Protein AF-A0AA39PXL1-F1 (afdb_monomer)

Solvent-accessible surface area (backbone atoms only — not comparable to full-atom values): 8245 Å² total; per-residue (Å²): 139,79,84,83,81,80,84,84,94,80,79,82,72,87,81,76,78,75,67,78,72,82,77,81,78,71,84,69,54,69,65,50,53,51,36,39,52,49,31,52,50,34,51,52,51,42,52,54,46,44,72,76,36,75,85,61,49,72,66,60,44,43,71,76,35,60,87,55,90,46,75,76,79,79,48,71,67,57,49,54,52,50,56,55,57,77,71,50,54,71,68,58,51,51,53,50,51,54,54,51,51,52,52,51,52,52,51,49,50,57,68,71,45,74,83,69,82,71,82,76,79,75,80,81,81,78,130

Foldseek 3Di:
DDDDDDDDDPPPDDDPPVPPPPPPPDPPPPVLVVLVVLQVVLVVVLVVVCVVCVVDDPVNSCVVRPHRDHDDDDDPVRVVVVVVVVPDDPVRVVVVVVVVVVVVVVVVCCVVPDPPPDPPPPPPDDD

Organism: NCBI:txid153913

Mean predicted aligned error: 18.47 Å

Secondary structure (DSSP, 8-state):
-PPPPP--S------------TT----S-HHHHHHHHHHHHHHHHHHHHHHH-TT--HHHHHHHS-----PPPPPHHHHHHHHHHHT--HHHHHHHHHHHHHHHHHHHHHHHS--------------

Radius of gyration: 29.95 Å; Cα contacts (8 Å, |Δi|>4): 35; chains: 1; bounding box: 68×82×65 Å

pLDDT: mean 73.73, std 15.96, range [44.5, 95.62]

Sequence (127 aa):
MSPKSLPPADQMQRDDEAQPSQEEKEYASDDSEAKRRLRTACRAQANAYKHRHPEATQEEIDAKYPQVAAPRKRTKREIEASQRHEGESEEHFAKHLQSTEQKRLRRAVLKSGTATPGPSRKAHSQS

Structure (mmCIF, N/CA/C/O backbone):
data_AF-A0AA39PXL1-F1
#
_entry.id   AF-A0AA39PXL1-F1
#
loop_
_atom_site.group_PDB
_atom_site.id
_atom_site.type_symbol
_atom_site.label_atom_id
_atom_site.label_alt_id
_atom_site.label_comp_id
_atom_site.label_asym_id
_atom_site.label_entity_id
_atom_site.label_seq_id
_atom_site.pdbx_PDB_ins_code
_atom_site.Cartn_x
_atom_site.Cartn_y
_atom_site.Cartn_z
_atom_site.occupancy
_atom_site.B_iso_or_equiv
_atom_site.auth_seq_id
_atom_site.auth_comp_id
_atom_site.auth_asym_id
_atom_site.auth_atom_id
_atom_site.pdbx_PDB_model_num
ATOM 1 N N . MET A 1 1 ? 50.394 52.083 -31.797 1.00 55.31 1 MET A N 1
ATOM 2 C CA . MET A 1 1 ? 49.396 51.319 -32.572 1.00 55.31 1 MET A CA 1
ATOM 3 C C . MET A 1 1 ? 49.028 50.096 -31.759 1.00 55.31 1 MET A C 1
ATOM 5 O O . MET A 1 1 ? 49.879 49.241 -31.567 1.00 55.31 1 MET A O 1
ATOM 9 N N . SER A 1 2 ? 47.825 50.080 -31.191 1.00 55.72 2 SER A N 1
ATOM 10 C CA . SER A 1 2 ? 47.370 49.026 -30.277 1.00 55.72 2 SER A CA 1
ATOM 11 C C . SER A 1 2 ? 46.510 48.018 -31.044 1.00 55.72 2 SER A C 1
ATOM 13 O O . SER A 1 2 ? 45.635 48.459 -31.796 1.00 55.72 2 SER A O 1
ATOM 15 N N . PRO A 1 3 ? 46.716 46.698 -30.899 1.00 58.47 3 PRO A N 1
ATOM 16 C CA . PRO A 1 3 ? 45.832 45.726 -31.524 1.00 58.47 3 PRO A CA 1
ATOM 17 C C . PRO A 1 3 ? 44.462 45.751 -30.835 1.00 58.47 3 PRO A C 1
ATOM 19 O O . PRO A 1 3 ? 44.356 45.653 -29.613 1.00 58.47 3 PRO A O 1
ATOM 22 N N . LYS A 1 4 ? 43.413 45.910 -31.649 1.00 59.91 4 LYS A N 1
ATOM 23 C CA . LYS A 1 4 ? 42.006 45.763 -31.263 1.00 59.91 4 LYS A CA 1
ATOM 24 C C . LYS A 1 4 ? 41.786 44.354 -30.710 1.00 59.91 4 LYS A C 1
ATOM 26 O O . LYS A 1 4 ? 41.935 43.378 -31.439 1.00 59.91 4 LYS A O 1
ATOM 31 N N . SER A 1 5 ? 41.418 44.266 -29.438 1.00 58.31 5 SER A N 1
ATOM 32 C CA . SER A 1 5 ? 40.863 43.065 -28.823 1.00 58.31 5 SER A CA 1
ATOM 3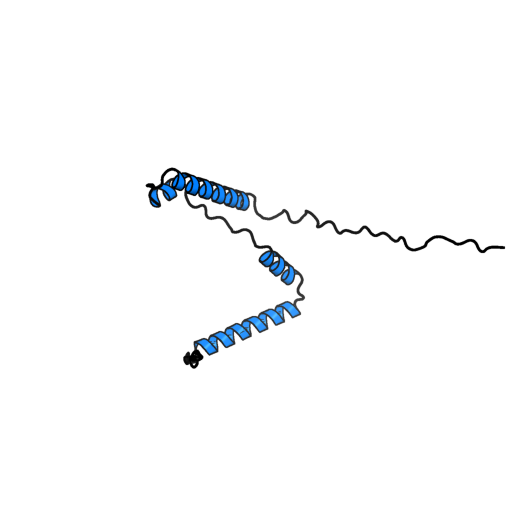3 C C . SER A 1 5 ? 39.482 42.776 -29.420 1.00 58.31 5 SER A C 1
ATOM 35 O O . SER A 1 5 ? 38.600 43.634 -29.424 1.00 58.31 5 SER A O 1
ATOM 37 N N . LEU A 1 6 ? 39.296 41.567 -29.940 1.00 64.00 6 LEU A N 1
ATOM 38 C CA . LEU A 1 6 ? 37.979 41.024 -30.273 1.00 64.00 6 LEU A CA 1
ATOM 39 C C . LEU A 1 6 ? 37.373 40.407 -28.999 1.00 64.00 6 LEU A C 1
ATOM 41 O O . LEU A 1 6 ? 38.067 39.626 -28.346 1.00 64.00 6 LEU A O 1
ATOM 45 N N . PRO A 1 7 ? 36.116 40.702 -28.627 1.00 58.75 7 PRO A N 1
ATOM 46 C CA . PRO A 1 7 ? 35.342 39.844 -27.735 1.00 58.75 7 PRO A CA 1
ATOM 47 C C . PRO A 1 7 ? 34.509 38.834 -28.574 1.00 58.75 7 PRO A C 1
ATOM 49 O O . PRO A 1 7 ? 34.521 38.898 -29.802 1.00 58.75 7 PRO A O 1
ATOM 52 N N . PRO A 1 8 ? 33.758 37.915 -27.948 1.00 52.31 8 PRO A N 1
ATOM 53 C CA . PRO A 1 8 ? 34.118 36.540 -27.602 1.00 52.31 8 PRO A CA 1
ATOM 54 C C . PRO A 1 8 ? 33.425 35.500 -28.515 1.00 52.31 8 PRO A C 1
ATOM 56 O O . PRO A 1 8 ? 32.327 35.734 -29.008 1.00 52.31 8 PRO A O 1
ATOM 59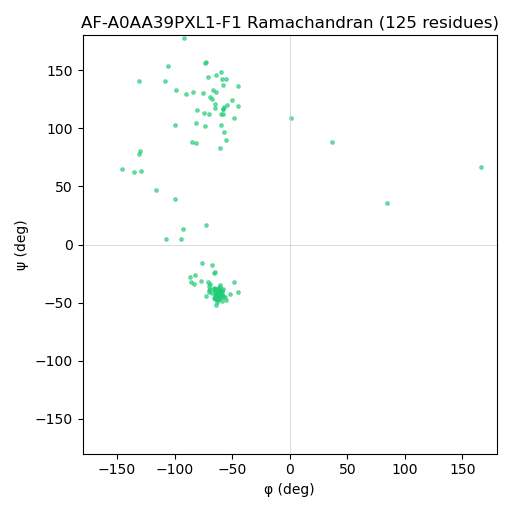 N N . ALA A 1 9 ? 34.011 34.313 -28.693 1.00 53.84 9 ALA A N 1
ATOM 60 C CA . ALA A 1 9 ? 33.379 33.200 -29.419 1.00 53.84 9 ALA A CA 1
ATOM 61 C C . ALA A 1 9 ? 33.124 32.000 -28.497 1.00 53.84 9 ALA A C 1
ATOM 63 O O . ALA A 1 9 ? 33.470 30.874 -28.832 1.00 53.84 9 ALA A O 1
ATOM 64 N N . ASP A 1 10 ? 32.556 32.257 -27.318 1.00 55.94 10 ASP A N 1
ATOM 65 C CA . ASP A 1 10 ? 32.150 31.187 -26.406 1.00 55.94 10 ASP A CA 1
ATOM 66 C C . ASP A 1 10 ? 30.873 31.579 -25.647 1.00 55.94 10 ASP A C 1
ATOM 68 O O . ASP A 1 10 ? 30.848 31.847 -24.448 1.00 55.94 10 ASP A O 1
ATOM 72 N N . GLN A 1 11 ? 29.791 31.715 -26.411 1.00 53.88 11 GLN A N 1
ATOM 73 C CA . GLN A 1 11 ? 28.419 31.704 -25.903 1.00 53.88 11 GLN A CA 1
ATOM 74 C C . GLN A 1 11 ? 27.570 30.821 -26.819 1.00 53.88 11 GLN A C 1
ATOM 76 O O . GLN A 1 11 ? 26.620 31.268 -27.452 1.00 53.88 11 GLN A O 1
ATOM 81 N N . MET A 1 12 ? 27.919 29.539 -26.894 1.00 46.56 12 MET A N 1
ATOM 82 C CA . MET A 1 12 ? 26.934 28.521 -27.244 1.00 46.56 12 MET A CA 1
ATOM 83 C C . MET A 1 12 ? 26.228 28.130 -25.948 1.00 46.56 12 MET A C 1
ATOM 85 O O . MET A 1 12 ? 26.700 27.303 -25.176 1.00 46.56 12 MET A O 1
ATOM 89 N N . GLN A 1 13 ? 25.166 28.887 -25.672 1.00 52.78 13 GLN A N 1
ATOM 90 C CA . GLN A 1 13 ? 23.895 28.397 -25.145 1.00 52.78 13 GLN A CA 1
ATOM 91 C C . GLN A 1 13 ? 24.015 27.240 -24.140 1.00 52.78 13 GLN A C 1
ATOM 93 O O . GLN A 1 13 ? 23.903 26.063 -24.471 1.00 52.78 13 GLN A O 1
ATOM 98 N N . ARG A 1 14 ? 24.162 27.611 -22.865 1.00 54.97 14 ARG A N 1
ATOM 99 C CA . ARG A 1 14 ? 23.390 26.922 -21.828 1.00 54.97 14 ARG A CA 1
ATOM 100 C C . ARG A 1 14 ? 21.939 27.267 -22.130 1.00 54.97 14 ARG A C 1
ATOM 102 O O . ARG A 1 14 ? 21.674 28.456 -22.240 1.00 54.97 14 ARG A O 1
ATOM 109 N N . ASP A 1 15 ? 21.111 26.262 -22.377 1.00 49.84 15 ASP A N 1
ATOM 110 C CA . ASP A 1 15 ? 19.664 26.216 -22.120 1.00 49.84 15 ASP A CA 1
ATOM 111 C C . ASP A 1 15 ? 19.088 25.019 -22.887 1.00 49.84 15 ASP A C 1
ATOM 113 O O . ASP A 1 15 ? 18.327 25.159 -23.831 1.00 49.84 15 ASP A O 1
ATOM 117 N N . ASP A 1 16 ? 19.476 23.819 -22.468 1.00 48.97 16 ASP A N 1
ATOM 118 C CA . ASP A 1 16 ? 18.619 22.643 -22.605 1.00 48.97 16 ASP A CA 1
ATOM 119 C C . ASP A 1 16 ? 18.576 21.999 -21.218 1.00 48.97 16 ASP A C 1
ATOM 121 O O . ASP A 1 16 ? 19.051 20.888 -20.967 1.00 48.97 16 ASP A O 1
ATOM 125 N N . GLU A 1 17 ? 18.025 22.753 -20.258 1.00 49.62 17 GLU A N 1
ATOM 126 C CA . GLU A 1 17 ? 17.263 22.098 -19.206 1.00 49.62 17 GLU A CA 1
ATOM 127 C C . GLU A 1 17 ? 16.171 21.314 -19.928 1.00 49.62 17 GLU A C 1
ATOM 129 O O . GLU A 1 17 ? 15.137 21.861 -20.311 1.00 4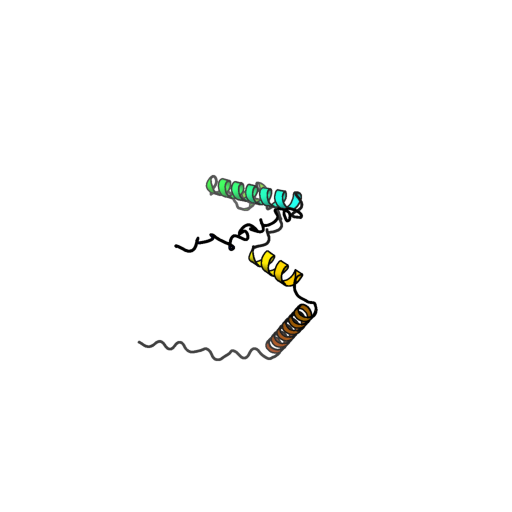9.62 17 GLU A O 1
ATOM 134 N N . ALA A 1 18 ? 16.431 20.025 -20.145 1.00 48.72 18 ALA A N 1
ATOM 135 C CA . ALA A 1 18 ? 15.398 19.050 -20.406 1.00 48.72 18 ALA A CA 1
ATOM 136 C C . ALA A 1 18 ? 14.420 19.137 -19.230 1.00 48.72 18 ALA A C 1
ATOM 138 O O . ALA A 1 18 ? 14.593 18.498 -18.190 1.00 48.72 18 ALA A O 1
ATOM 139 N N . GLN A 1 19 ? 13.420 20.005 -19.387 1.00 48.84 19 GLN A N 1
ATOM 140 C CA . GLN A 1 19 ? 12.202 20.009 -18.605 1.00 48.84 19 GLN A CA 1
ATOM 141 C C . GLN A 1 19 ? 11.761 18.546 -18.546 1.00 48.84 19 GLN A C 1
ATOM 143 O O . GLN A 1 19 ? 11.556 17.956 -19.611 1.00 48.84 19 GLN A O 1
ATOM 148 N N . PRO A 1 20 ? 11.661 17.917 -17.361 1.00 44.66 20 PRO A N 1
ATOM 149 C CA . PRO A 1 20 ? 11.091 16.587 -17.291 1.00 44.66 20 PRO A CA 1
ATOM 150 C C . PRO A 1 20 ? 9.682 16.698 -17.866 1.00 44.66 20 PRO A C 1
ATOM 152 O O . PRO A 1 20 ? 8.831 17.405 -17.315 1.00 44.66 20 PRO A O 1
ATOM 155 N N . SER A 1 21 ? 9.486 16.073 -19.026 1.00 47.69 21 SER A N 1
ATOM 156 C CA . SER A 1 21 ? 8.230 16.068 -19.752 1.00 47.69 21 SER A CA 1
ATOM 157 C C . SER A 1 21 ? 7.128 15.664 -18.779 1.00 47.69 21 SER A C 1
ATOM 159 O O . SER A 1 21 ? 7.185 14.639 -18.099 1.00 47.69 21 SER A O 1
ATOM 161 N N . GLN A 1 22 ? 6.114 16.516 -18.660 1.00 48.94 22 GLN A N 1
ATOM 162 C CA . GLN A 1 22 ? 4.975 16.310 -17.765 1.00 48.94 22 GLN A CA 1
ATOM 163 C C . GLN A 1 22 ? 4.018 15.205 -18.267 1.00 48.94 22 GLN A C 1
ATOM 165 O O . GLN A 1 22 ? 2.884 15.119 -17.797 1.00 48.94 22 GLN A O 1
ATOM 170 N N . GLU A 1 23 ? 4.467 14.366 -19.203 1.00 48.09 23 GLU A N 1
ATOM 171 C CA . GLU A 1 23 ? 3.657 13.428 -19.987 1.00 48.09 23 GLU A CA 1
ATOM 172 C C . GLU A 1 23 ? 3.577 12.006 -19.415 1.00 48.09 23 GLU A C 1
ATOM 174 O O . GLU A 1 23 ? 2.898 11.164 -19.984 1.00 48.09 23 GLU A O 1
ATOM 179 N N . GLU A 1 24 ? 4.132 11.732 -18.233 1.00 52.06 24 GLU A N 1
ATOM 180 C CA . GLU A 1 24 ? 3.867 10.468 -17.514 1.00 52.06 24 GLU A CA 1
ATOM 181 C C . GLU A 1 24 ? 2.811 10.630 -16.404 1.00 52.06 24 GLU A C 1
ATOM 183 O O . GLU A 1 24 ? 2.916 10.081 -15.305 1.00 52.06 24 GLU A O 1
ATOM 188 N N . LYS A 1 2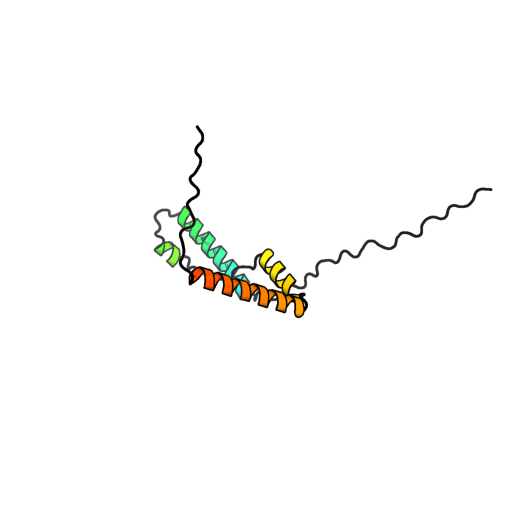5 ? 1.767 11.425 -16.667 1.00 49.66 25 LYS A N 1
ATOM 189 C CA . LYS A 1 25 ? 0.567 11.510 -15.810 1.00 49.66 25 LYS A CA 1
ATOM 190 C C . LYS A 1 25 ? -0.550 10.557 -16.235 1.00 49.66 25 LYS A C 1
ATOM 192 O O . LYS A 1 25 ? -1.669 10.686 -15.747 1.00 49.66 25 LYS A O 1
ATOM 197 N N . GLU A 1 26 ? -0.272 9.594 -17.099 1.00 55.22 26 GLU A N 1
ATOM 198 C CA . GLU A 1 26 ? -1.271 8.638 -17.564 1.00 55.22 26 GLU A CA 1
ATOM 199 C C . GLU A 1 26 ? -1.030 7.247 -16.968 1.00 55.22 26 GLU A C 1
ATOM 201 O O . GLU A 1 26 ? 0.101 6.800 -16.811 1.00 55.22 26 GLU A O 1
ATOM 206 N N . TYR A 1 27 ? -2.125 6.569 -16.612 1.00 44.50 27 TYR A N 1
ATOM 207 C CA . TYR A 1 27 ? -2.195 5.206 -16.065 1.00 44.50 27 TYR A CA 1
ATOM 208 C C . TYR A 1 27 ? -1.999 4.982 -14.555 1.00 44.50 27 TYR A C 1
ATOM 210 O O . TYR A 1 27 ? -1.614 3.905 -14.098 1.00 44.50 27 TYR A O 1
ATOM 218 N N . ALA A 1 28 ? -2.467 5.906 -13.722 1.00 52.34 28 ALA A N 1
ATOM 219 C CA . ALA A 1 28 ? -3.292 5.454 -12.602 1.00 52.34 28 ALA A CA 1
ATOM 220 C C . ALA A 1 28 ? -4.734 5.710 -13.031 1.00 52.34 28 ALA A C 1
ATOM 222 O O . ALA A 1 28 ? -5.140 6.863 -13.020 1.00 52.34 28 ALA A O 1
ATOM 223 N N . SER A 1 29 ? -5.484 4.679 -13.451 1.00 56.47 29 SER A N 1
ATOM 224 C CA . SER A 1 29 ? -6.908 4.852 -13.781 1.00 56.47 29 SER A CA 1
ATOM 225 C C . SER A 1 29 ? -7.573 5.698 -12.693 1.00 56.47 29 SER A C 1
ATOM 227 O O . SER A 1 29 ? -7.269 5.491 -11.509 1.00 56.47 29 SER A O 1
ATOM 229 N N . ASP A 1 30 ? -8.420 6.660 -13.069 1.00 61.16 30 ASP A N 1
ATOM 230 C CA . ASP A 1 30 ? -9.052 7.606 -12.132 1.00 61.16 30 ASP A CA 1
ATOM 231 C C . ASP A 1 30 ? -9.672 6.894 -10.918 1.00 61.16 30 ASP A C 1
ATOM 233 O O . ASP A 1 30 ? -9.611 7.362 -9.780 1.00 61.16 30 ASP A O 1
ATOM 237 N N . ASP A 1 31 ? -10.160 5.677 -11.145 1.00 71.50 31 ASP A N 1
ATOM 238 C CA . ASP A 1 31 ? -10.700 4.774 -10.138 1.00 71.50 31 ASP A CA 1
ATOM 239 C C . ASP A 1 31 ? -9.668 4.349 -9.066 1.00 71.50 31 ASP A C 1
ATOM 241 O O . ASP A 1 31 ? -9.963 4.290 -7.872 1.00 71.50 31 ASP A O 1
ATOM 245 N N . SER A 1 32 ? -8.408 4.110 -9.440 1.00 79.31 32 SER A N 1
ATOM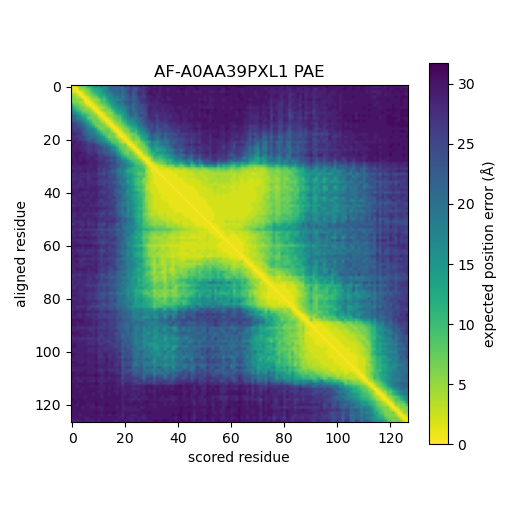 246 C CA . SER A 1 32 ? -7.344 3.737 -8.498 1.00 79.31 32 SER A CA 1
ATOM 247 C C . SER A 1 32 ? -6.922 4.892 -7.580 1.00 79.31 32 SER A C 1
ATOM 249 O O . SER A 1 32 ? -6.617 4.663 -6.405 1.00 79.31 32 SER A O 1
ATOM 251 N N . GLU A 1 33 ? -6.918 6.134 -8.076 1.00 80.12 33 GLU A N 1
ATOM 252 C CA . GLU A 1 33 ? -6.685 7.322 -7.251 1.00 80.12 33 GLU A CA 1
ATOM 253 C C . GLU A 1 33 ? -7.874 7.643 -6.362 1.00 80.12 33 GLU A C 1
ATOM 255 O O . GLU A 1 33 ? -7.682 7.884 -5.166 1.00 80.12 33 GLU A O 1
ATOM 260 N N . ALA A 1 34 ? -9.087 7.577 -6.909 1.00 83.06 34 ALA A N 1
ATOM 261 C CA . ALA A 1 34 ? -10.317 7.744 -6.152 1.00 83.06 34 ALA A CA 1
ATOM 262 C C . ALA A 1 34 ? -10.383 6.751 -4.980 1.00 83.06 34 ALA A C 1
ATOM 264 O O . ALA A 1 34 ? -10.566 7.163 -3.833 1.00 83.06 34 ALA A O 1
ATOM 265 N N . LYS A 1 35 ? -10.093 5.464 -5.218 1.00 86.38 35 LYS A N 1
ATOM 266 C CA . LYS A 1 35 ? -10.014 4.429 -4.169 1.00 86.38 35 LYS A CA 1
ATOM 267 C C . LYS A 1 35 ? -8.951 4.732 -3.114 1.00 86.38 35 LYS A C 1
ATOM 269 O O . LYS A 1 35 ? -9.182 4.522 -1.922 1.00 86.38 35 LYS A O 1
ATOM 274 N N . ARG A 1 36 ? -7.782 5.255 -3.510 1.00 86.12 36 ARG A N 1
ATOM 275 C CA . ARG A 1 36 ? -6.738 5.675 -2.555 1.00 86.12 36 ARG A CA 1
ATOM 276 C C . ARG A 1 36 ? -7.200 6.845 -1.689 1.00 86.12 36 ARG A C 1
ATOM 278 O O . ARG A 1 36 ? -6.968 6.807 -0.481 1.00 86.12 36 ARG A O 1
ATOM 285 N N . ARG A 1 37 ? -7.836 7.860 -2.282 1.00 87.44 37 ARG A N 1
ATOM 286 C CA . ARG A 1 37 ? -8.380 9.021 -1.557 1.00 87.44 37 ARG A CA 1
ATOM 287 C C . ARG A 1 37 ? -9.474 8.587 -0.586 1.00 87.44 37 ARG A C 1
ATOM 289 O O . ARG A 1 37 ? -9.405 8.950 0.584 1.00 87.44 37 ARG A O 1
ATOM 296 N N . LEU A 1 38 ? -10.392 7.733 -1.040 1.00 88.31 38 LEU A N 1
ATOM 297 C CA . LEU A 1 38 ? -11.465 7.167 -0.224 1.00 88.31 38 LEU A CA 1
ATOM 298 C C . LEU A 1 38 ? -10.904 6.393 0.976 1.00 88.31 38 LEU A C 1
ATOM 300 O O . LEU A 1 38 ? -11.271 6.676 2.111 1.00 88.31 38 LEU A O 1
ATOM 304 N N . ARG A 1 39 ? -9.930 5.498 0.758 1.00 91.25 39 ARG A N 1
ATOM 305 C CA . ARG A 1 39 ? -9.262 4.768 1.848 1.00 91.25 39 ARG A CA 1
ATOM 306 C C . ARG A 1 39 ? -8.638 5.710 2.878 1.00 91.25 39 ARG A C 1
ATOM 308 O O . ARG A 1 39 ? -8.765 5.482 4.080 1.00 91.25 39 ARG A O 1
ATOM 315 N N . THR A 1 40 ? -7.934 6.744 2.420 1.00 90.19 40 THR A N 1
ATOM 316 C CA . THR A 1 40 ? -7.302 7.727 3.311 1.00 90.19 40 THR A CA 1
ATOM 317 C C . THR A 1 4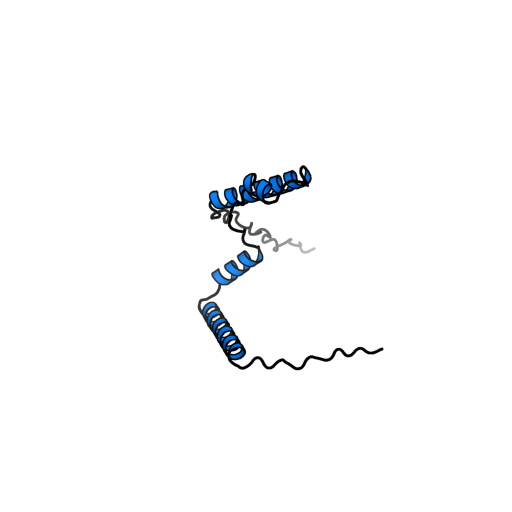0 ? -8.350 8.499 4.111 1.00 90.19 40 THR A C 1
ATOM 319 O O . THR A 1 40 ? -8.180 8.661 5.318 1.00 90.19 40 THR A O 1
ATOM 322 N N . ALA A 1 41 ? -9.447 8.915 3.472 1.00 91.06 41 ALA A N 1
ATOM 323 C CA . ALA A 1 41 ? -10.550 9.610 4.128 1.00 91.06 41 ALA A CA 1
ATOM 324 C C . ALA A 1 41 ? -11.234 8.733 5.189 1.00 91.06 41 ALA A C 1
ATOM 326 O O . ALA A 1 41 ? -11.354 9.161 6.337 1.00 91.06 41 ALA A O 1
ATOM 327 N N . CYS A 1 42 ? -11.589 7.487 4.853 1.00 92.19 42 CYS A N 1
ATOM 328 C CA . CYS A 1 42 ? -12.175 6.533 5.800 1.00 92.19 42 CYS A CA 1
ATOM 329 C C . CYS A 1 42 ? -11.253 6.294 7.000 1.00 92.19 42 CYS A C 1
ATOM 331 O O . CYS A 1 42 ? -11.700 6.346 8.142 1.00 92.19 42 CYS A O 1
ATOM 333 N N . ARG A 1 43 ? -9.944 6.116 6.771 1.00 92.81 43 ARG A N 1
ATOM 334 C CA . ARG A 1 43 ? -8.975 5.915 7.858 1.00 92.81 43 ARG A CA 1
ATOM 335 C C . ARG A 1 43 ? -8.843 7.144 8.758 1.00 92.81 43 ARG A C 1
ATOM 337 O O . ARG A 1 43 ? -8.743 7.002 9.974 1.00 92.81 43 ARG A O 1
ATOM 344 N N . ALA A 1 44 ? -8.842 8.344 8.180 1.00 93.19 44 ALA A N 1
ATOM 345 C CA . ALA A 1 44 ? -8.795 9.583 8.950 1.00 93.19 44 ALA A CA 1
ATOM 346 C C . ALA A 1 44 ? -10.050 9.750 9.823 1.00 93.19 44 ALA A C 1
ATOM 348 O O . ALA A 1 44 ? -9.934 10.089 11.000 1.00 93.19 44 ALA A O 1
ATOM 349 N N . GLN A 1 45 ? -11.232 9.453 9.276 1.00 94.00 45 GLN A N 1
ATOM 350 C CA . GLN A 1 45 ? -12.491 9.507 10.020 1.00 94.00 45 GLN A CA 1
ATOM 351 C C . GLN A 1 45 ? -12.570 8.435 11.112 1.00 94.00 45 GLN A C 1
ATOM 353 O O . GLN A 1 45 ? -12.957 8.759 12.232 1.00 94.00 45 GLN A O 1
ATOM 358 N N . ALA A 1 46 ? -12.132 7.205 10.834 1.00 92.62 46 ALA A N 1
ATOM 359 C CA . ALA A 1 46 ? -12.045 6.136 11.828 1.00 92.62 46 ALA A CA 1
ATOM 360 C C . ALA A 1 46 ? -11.136 6.528 13.003 1.00 92.62 46 ALA A C 1
ATOM 362 O O . ALA A 1 46 ? -11.520 6.389 14.163 1.00 92.62 46 ALA A O 1
ATOM 363 N N . ASN A 1 47 ? -9.963 7.105 12.718 1.00 92.94 47 ASN A N 1
ATOM 364 C CA . ASN A 1 47 ? -9.054 7.597 13.753 1.00 92.94 47 ASN A CA 1
ATOM 365 C C . ASN A 1 47 ? -9.682 8.736 14.567 1.00 92.94 47 ASN A C 1
ATOM 367 O O . ASN A 1 47 ? -9.649 8.710 15.795 1.00 92.94 47 ASN A O 1
ATOM 371 N N . ALA A 1 48 ? -10.285 9.726 13.901 1.00 95.12 48 ALA A N 1
ATOM 372 C CA . ALA A 1 48 ? -10.957 10.830 14.582 1.00 95.12 48 ALA A CA 1
ATOM 373 C C . ALA A 1 48 ? -12.117 10.340 15.463 1.00 95.12 48 ALA A C 1
ATOM 375 O O . ALA A 1 48 ? -12.304 1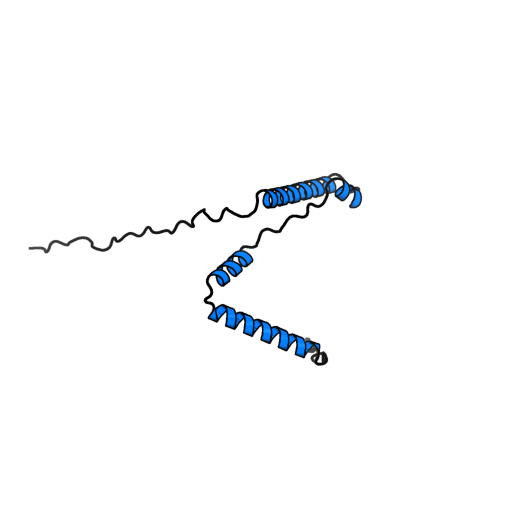0.840 16.570 1.00 95.12 48 ALA A O 1
ATOM 376 N N . TYR A 1 49 ? -12.871 9.345 14.995 1.00 93.44 49 TYR A N 1
ATOM 377 C CA . TYR A 1 49 ? -13.951 8.726 15.751 1.00 93.44 49 TYR A CA 1
ATOM 378 C C . TYR A 1 49 ? -13.421 7.989 16.981 1.00 93.44 49 TYR A C 1
ATOM 380 O O . TYR A 1 49 ? -13.917 8.233 18.072 1.00 93.44 49 TYR A O 1
ATOM 388 N N . LYS A 1 50 ? -12.354 7.196 16.837 1.00 94.25 50 LYS A N 1
ATOM 389 C CA . LYS A 1 50 ? -11.683 6.522 17.957 1.00 94.25 50 LYS A CA 1
ATOM 390 C C . LYS A 1 50 ? -11.186 7.502 19.023 1.00 94.25 50 LYS A C 1
ATOM 392 O O . LYS A 1 50 ? -11.288 7.227 20.210 1.00 94.25 50 LYS A O 1
ATOM 397 N N . HIS A 1 51 ? -10.671 8.662 18.614 1.00 94.25 51 HIS A N 1
ATOM 398 C CA . HIS A 1 51 ? -10.252 9.702 19.558 1.00 94.25 51 HIS A CA 1
ATOM 399 C C . HIS A 1 51 ? -11.427 10.362 20.292 1.00 94.25 51 HIS A C 1
ATOM 401 O O . HIS A 1 51 ? -11.276 10.742 21.448 1.00 94.25 51 HIS A O 1
ATOM 407 N N . ARG A 1 52 ? -12.584 10.516 19.636 1.00 95.62 52 ARG A N 1
ATOM 408 C CA . ARG A 1 52 ? -13.799 11.096 20.241 1.00 95.62 52 ARG A CA 1
ATOM 409 C C . ARG A 1 52 ? -14.599 10.085 21.066 1.00 95.62 52 ARG A C 1
ATOM 411 O O . ARG A 1 52 ? -15.317 10.486 21.974 1.00 95.62 52 ARG A O 1
ATOM 418 N N . HIS A 1 53 ? -14.473 8.803 20.743 1.00 93.62 53 HIS A N 1
ATOM 419 C CA . HIS A 1 53 ? -15.177 7.689 21.367 1.00 93.62 53 HIS A CA 1
ATOM 420 C C . HIS A 1 53 ? -14.161 6.599 21.737 1.00 93.62 53 HIS A C 1
ATOM 422 O O . HIS A 1 53 ? -14.031 5.614 21.009 1.00 93.62 53 HIS A O 1
ATOM 428 N N . PRO A 1 54 ? -13.414 6.772 22.843 1.00 92.44 54 PRO A N 1
ATOM 429 C CA . PRO A 1 54 ? -12.405 5.800 23.268 1.00 92.44 54 PRO A CA 1
ATOM 430 C C . PRO A 1 54 ? -13.009 4.442 23.659 1.00 92.44 54 PRO A C 1
ATOM 432 O O . PRO A 1 54 ? -12.328 3.427 23.554 1.00 92.44 54 PRO A O 1
ATOM 435 N N . GLU A 1 55 ? -14.286 4.430 24.045 1.00 95.38 55 GLU A N 1
ATOM 436 C CA . GLU A 1 55 ? -15.053 3.226 24.391 1.00 95.38 55 GLU A CA 1
ATOM 437 C C . GLU A 1 55 ? -15.493 2.416 23.158 1.00 95.38 55 GLU A C 1
ATOM 439 O O . GLU A 1 55 ? -15.929 1.275 23.295 1.00 95.38 55 GLU A O 1
ATOM 444 N N . ALA A 1 56 ? -15.440 3.016 21.960 1.00 91.44 56 ALA A N 1
ATOM 445 C CA . ALA A 1 56 ? -15.953 2.386 20.751 1.00 91.44 56 ALA A CA 1
ATOM 446 C C . ALA A 1 56 ? -15.160 1.119 20.430 1.00 91.44 56 ALA A C 1
ATOM 448 O O . ALA A 1 56 ? -13.923 1.126 20.386 1.00 91.44 56 ALA A O 1
ATOM 449 N N . THR A 1 57 ? -15.879 0.033 20.164 1.00 94.62 57 THR A N 1
ATOM 450 C CA . THR A 1 57 ? -15.237 -1.235 19.822 1.00 94.62 57 THR A CA 1
ATOM 451 C C . THR A 1 57 ? -14.671 -1.182 18.407 1.00 94.62 57 THR A C 1
ATOM 453 O O . THR A 1 57 ? -15.112 -0.412 17.550 1.00 94.62 57 THR A O 1
ATOM 456 N N . GLN A 1 58 ? -13.671 -2.020 18.133 1.00 88.44 58 GLN A N 1
ATOM 457 C CA . GLN A 1 58 ? -13.093 -2.097 16.792 1.00 88.44 58 GLN A CA 1
ATOM 458 C C . GLN A 1 58 ? -14.148 -2.509 15.748 1.00 88.44 58 GLN A C 1
ATOM 460 O O . GLN A 1 58 ? -14.145 -1.973 14.644 1.00 88.44 58 GLN A O 1
ATOM 465 N N . GLU A 1 59 ? -15.095 -3.375 16.122 1.00 91.38 59 GLU A N 1
ATOM 466 C CA . GLU A 1 59 ? -16.200 -3.812 15.261 1.00 91.38 59 GLU A CA 1
ATOM 467 C C . GLU A 1 59 ? -17.146 -2.661 14.892 1.00 91.38 59 GLU A C 1
ATOM 469 O O . GLU A 1 59 ? -17.516 -2.517 13.729 1.00 91.38 59 GLU A O 1
ATOM 474 N N . GLU A 1 60 ? -17.484 -1.785 15.844 1.00 92.12 60 GLU A N 1
ATOM 475 C CA . GLU A 1 60 ? -18.293 -0.586 15.581 1.00 92.12 60 GLU A CA 1
ATOM 476 C C . GLU A 1 60 ? -17.582 0.397 14.644 1.00 92.12 60 GLU A C 1
ATOM 478 O O . GLU A 1 60 ? -18.204 0.995 13.759 1.00 92.12 60 GLU A O 1
ATOM 483 N N . ILE A 1 61 ? -16.270 0.570 14.829 1.00 92.00 61 ILE A N 1
ATOM 484 C CA . ILE A 1 61 ? -15.446 1.437 13.981 1.00 92.00 61 ILE A CA 1
ATOM 485 C C . ILE A 1 61 ? -15.396 0.882 12.556 1.00 92.00 61 ILE A C 1
ATOM 487 O O . ILE A 1 61 ? -15.598 1.642 11.607 1.00 92.00 61 ILE A O 1
ATOM 491 N N . ASP A 1 62 ? -15.172 -0.423 12.403 1.00 91.38 62 ASP A N 1
ATOM 492 C CA . ASP A 1 62 ? -15.077 -1.080 11.098 1.00 91.38 62 ASP A CA 1
ATOM 493 C C . ASP A 1 62 ? -16.441 -1.159 10.387 1.00 91.38 62 ASP A C 1
ATOM 495 O O . ASP A 1 62 ? -16.499 -1.021 9.163 1.00 91.38 62 ASP A O 1
ATOM 499 N N . ALA A 1 63 ? -17.548 -1.285 11.130 1.00 91.88 63 ALA A N 1
ATOM 500 C CA . ALA A 1 63 ? -18.905 -1.212 10.583 1.00 91.88 63 ALA A CA 1
ATOM 501 C C . ALA A 1 63 ? -19.238 0.186 10.034 1.00 91.88 63 ALA A C 1
ATOM 503 O O . ALA A 1 63 ? -19.909 0.317 9.009 1.00 91.88 63 ALA A O 1
ATOM 504 N N . LYS A 1 64 ? -18.762 1.242 10.705 1.00 90.31 64 LYS A N 1
ATOM 505 C CA . LYS A 1 64 ? -19.023 2.637 10.319 1.00 90.31 64 LYS A CA 1
ATOM 506 C C . LYS A 1 64 ? -18.074 3.142 9.231 1.00 90.31 64 LYS A C 1
ATOM 508 O O . LYS A 1 64 ? -18.477 3.944 8.390 1.00 90.31 64 LYS A O 1
ATOM 513 N N . TYR A 1 65 ? -16.826 2.679 9.243 1.00 91.12 65 TYR A N 1
ATOM 514 C CA . TYR A 1 65 ? -15.777 3.083 8.309 1.00 91.12 65 TYR A CA 1
ATOM 515 C C . TYR A 1 65 ? -15.094 1.846 7.708 1.00 91.12 65 TYR A C 1
ATOM 517 O O . TYR A 1 65 ? -14.001 1.469 8.141 1.00 91.12 65 TYR A O 1
ATOM 525 N N . PRO A 1 66 ? -15.704 1.218 6.686 1.00 88.25 66 PRO A N 1
ATOM 526 C CA . PRO A 1 66 ? -15.181 -0.012 6.114 1.00 88.25 66 PRO A CA 1
ATOM 527 C C . PRO A 1 66 ? -13.812 0.196 5.463 1.00 88.25 66 PRO A C 1
ATOM 529 O O . PRO A 1 66 ? -13.514 1.236 4.861 1.00 88.25 66 PRO A O 1
ATOM 532 N N . GLN A 1 67 ? -12.965 -0.830 5.546 1.00 85.12 67 GLN A N 1
ATOM 533 C CA . GLN A 1 67 ? -11.643 -0.784 4.936 1.00 85.12 67 GLN A CA 1
ATOM 534 C C . GLN A 1 67 ? -11.728 -0.928 3.418 1.00 85.12 67 GLN A C 1
ATOM 536 O O . GLN A 1 67 ? -12.048 -1.982 2.873 1.00 85.12 67 GLN A O 1
ATOM 541 N N . VAL A 1 68 ? -11.377 0.147 2.718 1.00 83.62 68 VAL A N 1
ATOM 542 C CA . VAL A 1 68 ? -11.325 0.165 1.257 1.00 83.62 68 VAL A CA 1
ATOM 543 C C . VAL A 1 68 ? -10.014 -0.462 0.780 1.00 83.62 68 VAL A C 1
ATOM 545 O O . VAL A 1 68 ? -8.926 0.079 1.012 1.00 83.62 68 VAL A O 1
ATOM 548 N N . ALA A 1 69 ? -10.104 -1.584 0.065 1.00 81.06 69 ALA A N 1
ATOM 549 C CA . ALA A 1 69 ? -8.965 -2.174 -0.627 1.00 81.06 69 ALA A CA 1
ATOM 550 C C . ALA A 1 69 ? -8.569 -1.285 -1.819 1.00 81.06 69 ALA A C 1
ATOM 552 O O . ALA A 1 69 ? -9.304 -1.154 -2.795 1.00 81.06 69 ALA A O 1
ATOM 553 N N . ALA A 1 70 ? -7.397 -0.653 -1.737 1.00 82.06 70 ALA A N 1
ATOM 554 C CA . ALA A 1 70 ? -6.871 0.195 -2.803 1.00 82.06 70 ALA A CA 1
ATOM 555 C C . ALA A 1 70 ? -5.411 -0.167 -3.116 1.00 82.06 70 ALA A C 1
ATOM 557 O O . ALA A 1 70 ? -4.627 -0.396 -2.184 1.00 82.06 70 ALA A O 1
ATOM 558 N N . PRO A 1 71 ? -4.998 -0.169 -4.395 1.00 79.50 71 PRO A N 1
ATOM 559 C CA . PRO A 1 71 ? -3.609 -0.420 -4.754 1.00 79.50 71 PRO A CA 1
ATOM 560 C C . PRO A 1 71 ? -2.687 0.613 -4.091 1.00 79.50 71 PRO A C 1
ATOM 562 O O . PRO A 1 71 ? -3.035 1.790 -3.916 1.00 79.50 71 PRO A O 1
ATOM 565 N N . ARG A 1 72 ? -1.509 0.161 -3.652 1.00 79.81 72 ARG A N 1
ATOM 566 C CA . ARG A 1 72 ? -0.478 1.054 -3.110 1.00 79.81 72 ARG A CA 1
ATOM 567 C C . ARG A 1 72 ? 0.124 1.873 -4.250 1.00 79.81 72 ARG A C 1
ATOM 569 O O . ARG A 1 72 ? 0.266 1.376 -5.363 1.00 79.81 72 ARG A O 1
ATOM 576 N N . LYS A 1 73 ? 0.472 3.131 -3.967 1.00 81.88 73 LYS A N 1
ATOM 577 C CA . LYS A 1 73 ? 1.275 3.925 -4.901 1.00 81.88 73 LYS A CA 1
ATOM 578 C C . LYS A 1 73 ? 2.662 3.286 -4.970 1.00 81.88 73 LYS A C 1
ATOM 580 O O . LYS A 1 73 ? 3.217 2.979 -3.914 1.00 81.88 73 LYS A O 1
ATOM 585 N N . ARG A 1 74 ? 3.192 3.089 -6.180 1.00 80.56 74 ARG A N 1
ATOM 586 C CA . ARG A 1 74 ? 4.572 2.625 -6.361 1.00 80.56 74 ARG A CA 1
ATOM 587 C C . ARG A 1 74 ? 5.526 3.613 -5.689 1.00 80.56 74 ARG A C 1
ATOM 589 O O . ARG A 1 74 ? 5.330 4.829 -5.761 1.00 80.56 74 ARG A O 1
ATOM 596 N N . THR A 1 75 ? 6.522 3.092 -4.988 1.00 84.12 75 THR A N 1
ATOM 597 C CA . THR A 1 75 ? 7.570 3.914 -4.376 1.00 84.12 75 THR A CA 1
ATOM 598 C C . THR A 1 75 ? 8.516 4.451 -5.450 1.00 84.12 75 THR A C 1
ATOM 600 O O . THR A 1 75 ? 8.651 3.843 -6.510 1.00 84.12 75 THR A O 1
ATOM 603 N N . LYS A 1 76 ? 9.223 5.560 -5.178 1.00 80.25 76 LYS A N 1
ATOM 604 C CA . LYS A 1 76 ? 10.244 6.093 -6.106 1.00 80.25 76 LYS A CA 1
ATOM 605 C C . LYS A 1 76 ? 11.256 5.018 -6.515 1.00 80.25 76 LYS A C 1
ATOM 607 O O . LYS A 1 76 ? 11.545 4.862 -7.689 1.00 80.25 76 LYS A O 1
ATOM 612 N N . ARG A 1 77 ? 11.696 4.203 -5.553 1.00 78.56 77 ARG A N 1
ATOM 613 C CA . ARG A 1 77 ? 12.624 3.091 -5.783 1.00 78.56 77 ARG A CA 1
ATOM 614 C C . ARG A 1 77 ? 12.065 2.022 -6.726 1.00 78.56 77 ARG A C 1
ATOM 616 O O . ARG A 1 77 ? 12.818 1.484 -7.525 1.00 78.56 77 ARG A O 1
ATOM 623 N N . GLU A 1 78 ? 10.781 1.685 -6.612 1.00 78.81 78 GLU A N 1
ATOM 624 C CA . GLU A 1 78 ? 10.124 0.715 -7.505 1.00 78.81 78 GLU A CA 1
ATOM 625 C C . GLU A 1 78 ? 9.971 1.268 -8.922 1.00 78.81 78 GLU A C 1
ATOM 627 O O . GLU A 1 78 ? 10.158 0.532 -9.888 1.00 78.81 78 GLU A O 1
ATOM 632 N N . ILE A 1 79 ? 9.665 2.562 -9.040 1.00 79.56 79 ILE A N 1
ATOM 633 C CA . ILE A 1 79 ? 9.589 3.259 -10.328 1.00 79.56 79 ILE A CA 1
ATOM 634 C C . ILE A 1 79 ? 10.974 3.269 -10.985 1.00 79.56 79 ILE A C 1
ATOM 636 O O . ILE A 1 79 ? 11.117 2.759 -12.089 1.00 79.56 79 ILE A O 1
ATOM 640 N N . GLU A 1 80 ? 12.010 3.717 -10.270 1.00 78.31 80 GLU A N 1
ATOM 641 C CA . GLU A 1 80 ? 13.393 3.720 -10.765 1.00 78.31 80 GLU A CA 1
ATOM 642 C C . GLU A 1 80 ? 13.896 2.320 -11.135 1.00 78.31 80 GLU A C 1
ATOM 644 O O . GLU A 1 80 ? 14.625 2.157 -12.106 1.00 78.31 80 GLU A O 1
ATOM 649 N N . ALA A 1 81 ? 13.558 1.295 -10.348 1.00 78.75 81 ALA A N 1
ATOM 650 C CA . ALA A 1 81 ? 13.938 -0.077 -10.669 1.00 78.75 81 ALA A CA 1
ATOM 651 C C . ALA A 1 81 ? 13.272 -0.555 -11.965 1.00 78.75 81 ALA A C 1
ATOM 653 O O . ALA A 1 81 ? 13.938 -1.178 -12.782 1.00 78.75 81 ALA A O 1
ATOM 654 N N . SER A 1 82 ? 11.992 -0.231 -12.166 1.00 72.62 82 SER A N 1
ATOM 655 C CA . SER A 1 82 ? 11.265 -0.591 -13.392 1.00 72.62 82 SER A CA 1
ATOM 656 C C . SER A 1 82 ? 11.870 0.117 -14.608 1.00 72.62 82 SER A C 1
ATOM 658 O O . SER A 1 82 ? 12.231 -0.543 -15.575 1.00 72.62 82 SER A O 1
ATOM 660 N N . GLN A 1 83 ? 12.118 1.425 -14.497 1.00 76.94 83 GLN A N 1
ATOM 661 C CA . GLN A 1 83 ? 12.748 2.226 -15.553 1.00 76.94 83 GLN A CA 1
ATOM 662 C C . GLN A 1 83 ? 14.156 1.730 -15.914 1.00 76.94 83 GLN A C 1
ATOM 664 O O . GLN A 1 83 ? 14.531 1.731 -17.082 1.00 76.94 83 GLN A O 1
ATOM 669 N N . ARG A 1 84 ? 14.946 1.264 -14.933 1.00 73.44 84 ARG A N 1
ATOM 670 C CA . ARG A 1 84 ? 16.263 0.663 -15.210 1.00 73.44 84 ARG A CA 1
ATOM 671 C C . ARG A 1 84 ? 16.154 -0.601 -16.063 1.00 73.44 84 ARG A C 1
ATOM 673 O O . ARG A 1 84 ? 17.003 -0.796 -16.921 1.00 73.44 84 ARG A O 1
ATOM 680 N N . HIS A 1 85 ? 15.133 -1.429 -15.851 1.00 66.75 85 HIS A N 1
ATOM 681 C CA . HIS A 1 85 ? 14.937 -2.658 -16.626 1.00 66.75 85 HIS A CA 1
ATOM 682 C C . HIS A 1 85 ? 14.356 -2.404 -18.021 1.00 66.75 85 HIS A C 1
ATOM 684 O O . HIS A 1 85 ? 14.691 -3.126 -18.952 1.00 66.75 85 HIS A O 1
ATOM 690 N N . GLU A 1 86 ? 13.530 -1.371 -18.190 1.00 68.38 86 GLU A N 1
ATOM 691 C CA . GLU A 1 86 ? 12.932 -1.013 -19.486 1.00 68.38 86 GLU A CA 1
ATOM 692 C C . GLU A 1 86 ? 13.970 -0.513 -20.515 1.00 68.38 86 GLU A C 1
ATOM 694 O O . GLU A 1 86 ? 13.707 -0.549 -21.714 1.00 68.38 86 GLU A O 1
ATOM 699 N N . GLY A 1 87 ? 15.168 -0.115 -20.066 1.00 62.41 87 GLY A N 1
ATOM 700 C CA . GLY A 1 87 ? 16.305 0.261 -20.917 1.00 62.41 87 GLY A CA 1
ATOM 701 C C . GLY A 1 87 ? 17.462 -0.748 -20.951 1.00 62.41 87 GLY A C 1
ATOM 702 O O . GLY A 1 87 ? 18.509 -0.449 -21.530 1.00 62.41 87 GLY A O 1
ATOM 703 N N . GLU A 1 88 ? 17.334 -1.917 -20.316 1.00 70.00 88 GLU A N 1
ATOM 704 C CA . GLU A 1 88 ? 18.382 -2.944 -20.347 1.00 70.00 88 GLU A CA 1
ATOM 705 C C . GLU A 1 88 ? 18.392 -3.660 -21.706 1.00 70.00 88 GLU A C 1
ATOM 707 O O . GLU A 1 88 ? 17.368 -4.145 -22.182 1.00 70.00 88 GLU A O 1
ATOM 712 N N . SER A 1 89 ? 19.568 -3.784 -22.333 1.00 73.25 89 SER A N 1
ATOM 713 C CA . SER A 1 89 ? 19.716 -4.637 -23.520 1.00 73.25 89 SER A CA 1
ATOM 714 C C . SER A 1 89 ? 19.361 -6.091 -23.180 1.00 73.25 89 SER A C 1
ATOM 716 O O . SER A 1 89 ? 19.684 -6.552 -22.080 1.00 73.25 89 SER A O 1
ATOM 718 N N . GLU A 1 90 ? 18.826 -6.836 -24.145 1.00 76.19 90 GLU A N 1
ATOM 719 C CA . GLU A 1 90 ? 18.446 -8.255 -24.023 1.00 76.19 90 GLU A CA 1
ATOM 720 C C . GLU A 1 90 ? 19.515 -9.121 -23.318 1.00 76.19 90 GLU A C 1
ATOM 722 O O . GLU A 1 90 ? 19.211 -9.935 -22.444 1.00 76.19 90 GLU A O 1
ATOM 727 N N . GLU A 1 91 ? 20.800 -8.896 -23.619 1.00 76.19 91 GLU A N 1
ATOM 728 C CA . GLU A 1 91 ? 21.910 -9.627 -22.995 1.00 76.19 91 GLU A CA 1
ATOM 729 C C . GLU A 1 91 ? 22.047 -9.374 -21.487 1.00 76.19 91 GLU A C 1
ATOM 731 O O . GLU A 1 91 ? 22.390 -10.280 -20.719 1.00 76.19 91 GLU A O 1
ATOM 736 N N . HIS A 1 92 ? 21.812 -8.138 -21.046 1.00 76.38 92 HIS A N 1
ATOM 737 C CA . HIS A 1 92 ? 21.874 -7.759 -19.635 1.00 76.38 92 HIS A CA 1
ATOM 738 C C . HIS A 1 92 ? 20.713 -8.380 -18.855 1.00 76.38 92 HIS A C 1
ATOM 740 O O . HIS A 1 92 ? 20.932 -8.933 -17.771 1.00 76.38 92 HIS A O 1
ATOM 746 N N . PHE A 1 93 ? 19.520 -8.395 -19.450 1.00 77.44 93 PHE A N 1
ATOM 747 C CA . PHE A 1 93 ? 18.358 -9.075 -18.890 1.00 77.44 93 PHE A CA 1
ATOM 748 C C . PHE A 1 93 ? 18.587 -10.592 -18.770 1.00 77.44 93 PHE A C 1
ATOM 750 O O . PHE A 1 93 ? 18.377 -11.172 -17.700 1.00 77.44 93 PHE A O 1
ATOM 757 N N . ALA A 1 94 ? 19.128 -11.236 -19.811 1.00 81.19 94 ALA A N 1
ATOM 758 C CA . ALA A 1 94 ? 19.454 -12.664 -19.792 1.00 81.19 94 ALA A CA 1
ATOM 759 C C . ALA A 1 94 ? 20.478 -13.020 -18.695 1.00 81.19 94 ALA A C 1
ATOM 761 O O . ALA A 1 94 ? 20.288 -13.982 -17.944 1.00 81.19 94 ALA A O 1
ATOM 762 N N . LYS A 1 95 ? 21.537 -12.210 -18.531 1.00 84.00 95 LYS A N 1
ATOM 763 C CA . LYS A 1 95 ? 22.521 -12.371 -17.441 1.00 84.00 95 LYS A CA 1
ATOM 764 C C . LYS A 1 95 ? 21.873 -12.216 -16.061 1.00 84.00 95 LYS A C 1
ATOM 766 O O . LYS A 1 95 ? 22.195 -12.971 -15.138 1.00 84.00 95 LYS A O 1
ATOM 771 N N . HIS A 1 96 ? 20.949 -11.267 -15.905 1.00 82.94 96 HIS A N 1
ATOM 772 C CA . HIS A 1 96 ? 20.204 -11.076 -14.660 1.00 82.94 96 HIS A CA 1
ATOM 773 C C . HIS A 1 96 ? 19.325 -12.293 -14.331 1.00 82.94 96 HIS A C 1
ATOM 775 O O . HIS A 1 96 ? 19.324 -12.784 -13.194 1.00 82.94 96 HIS A O 1
ATOM 781 N N . LEU A 1 97 ? 18.627 -12.827 -15.333 1.00 86.50 97 LEU A N 1
ATOM 782 C CA . LEU A 1 97 ? 17.775 -14.004 -15.197 1.00 86.50 97 LEU A CA 1
ATOM 783 C C . LEU A 1 97 ? 18.590 -15.243 -14.791 1.00 86.50 97 LEU A C 1
ATOM 785 O O . LEU A 1 97 ? 18.293 -15.875 -13.778 1.00 86.50 97 LEU A O 1
ATOM 789 N N . GLN A 1 98 ? 19.714 -15.505 -15.461 1.00 88.00 98 GLN A N 1
ATOM 790 C CA . GLN A 1 98 ? 20.615 -16.601 -15.082 1.00 88.00 98 GLN A CA 1
ATOM 791 C C . GLN A 1 98 ? 21.182 -16.435 -13.660 1.00 88.00 98 GLN A C 1
ATOM 793 O O . GLN A 1 98 ? 21.236 -17.391 -12.882 1.00 88.00 98 GLN A O 1
ATOM 798 N N . SER A 1 99 ? 21.577 -15.215 -13.275 1.00 89.56 99 SER A N 1
ATOM 799 C CA . SER A 1 99 ? 22.085 -14.934 -11.923 1.00 89.56 99 SER A CA 1
ATOM 800 C C . SER A 1 99 ? 21.032 -15.199 -10.841 1.00 89.56 99 SER A C 1
ATOM 802 O O . SER A 1 99 ? 21.333 -15.751 -9.774 1.00 89.56 99 SER A O 1
ATOM 804 N N . THR A 1 100 ? 19.781 -14.813 -11.098 1.00 88.69 100 THR A N 1
ATOM 805 C CA . THR A 1 100 ? 18.675 -15.023 -10.156 1.00 88.69 100 THR A CA 1
ATOM 806 C C . THR A 1 100 ? 18.299 -16.499 -10.035 1.00 88.69 100 THR A C 1
ATOM 808 O O . THR A 1 100 ? 18.094 -16.974 -8.912 1.00 88.69 100 THR A O 1
ATOM 811 N N . GLU A 1 101 ? 18.307 -17.257 -11.132 1.00 89.56 101 GLU A N 1
ATOM 812 C CA . GLU A 1 101 ? 18.118 -18.713 -11.118 1.00 89.56 101 GLU A CA 1
ATOM 813 C C . GLU A 1 101 ? 19.219 -19.437 -10.339 1.00 89.56 101 GLU A C 1
ATOM 815 O O . GLU A 1 101 ? 18.918 -20.234 -9.446 1.00 89.56 101 GLU A O 1
ATOM 820 N N . GLN A 1 102 ? 20.493 -19.092 -10.555 1.00 89.75 102 GLN A N 1
ATOM 821 C CA . GLN A 1 102 ? 21.594 -19.671 -9.778 1.00 89.75 102 GLN A CA 1
ATOM 822 C C . GLN A 1 102 ? 21.446 -19.406 -8.275 1.00 89.75 102 GLN A C 1
ATOM 824 O O . GLN A 1 102 ? 21.687 -20.293 -7.452 1.00 89.75 102 GLN A O 1
ATOM 829 N N . LYS A 1 103 ? 21.016 -18.199 -7.881 1.00 88.9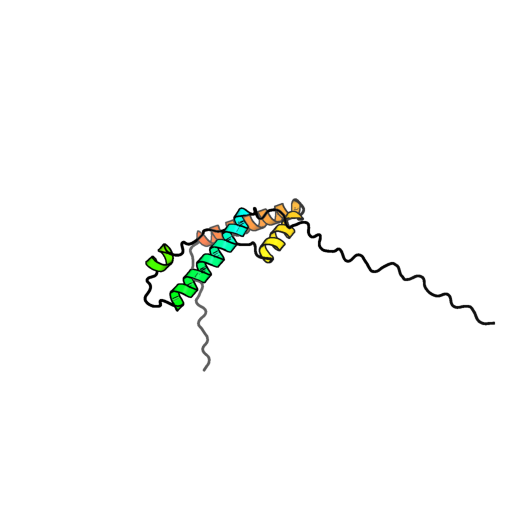4 103 LYS A N 1
ATOM 830 C CA . LYS A 1 103 ? 20.744 -17.883 -6.469 1.00 88.94 103 LYS A CA 1
ATOM 831 C C . LYS A 1 103 ? 19.599 -18.726 -5.905 1.00 88.94 103 LYS A C 1
ATOM 833 O O . LYS A 1 103 ? 19.694 -19.158 -4.755 1.00 88.94 103 LYS A O 1
ATOM 838 N N . ARG A 1 104 ? 18.536 -18.972 -6.681 1.00 87.25 104 ARG A N 1
ATOM 839 C CA . ARG A 1 104 ? 17.433 -19.859 -6.269 1.00 87.25 104 ARG A CA 1
ATOM 840 C C . ARG A 1 104 ? 17.927 -21.284 -6.051 1.00 87.25 104 ARG A C 1
ATOM 842 O O . ARG A 1 104 ? 17.649 -21.843 -4.994 1.00 87.25 104 ARG A O 1
ATOM 849 N N . LEU A 1 105 ? 18.719 -21.820 -6.978 1.00 87.88 105 LEU A N 1
ATOM 850 C CA . LEU A 1 105 ? 19.306 -23.156 -6.857 1.00 87.88 105 LEU A CA 1
ATOM 851 C C . LEU A 1 105 ? 20.213 -23.268 -5.625 1.00 87.88 105 LEU A C 1
ATOM 853 O O . LEU A 1 105 ? 20.042 -24.184 -4.828 1.00 87.88 105 LEU A O 1
ATOM 857 N N . ARG A 1 106 ? 21.102 -22.294 -5.383 1.00 85.19 106 ARG A N 1
ATOM 858 C CA . ARG A 1 106 ? 21.951 -22.276 -4.174 1.00 85.19 106 ARG A CA 1
ATOM 859 C C . ARG A 1 106 ? 21.132 -22.267 -2.882 1.00 85.19 106 ARG A C 1
ATOM 861 O O . ARG A 1 106 ? 21.460 -22.988 -1.946 1.00 85.19 106 ARG A O 1
ATOM 868 N N . ARG A 1 107 ? 20.056 -21.474 -2.822 1.00 84.06 107 ARG A N 1
ATOM 869 C CA . ARG A 1 107 ? 19.143 -21.456 -1.665 1.00 84.06 107 ARG A CA 1
ATOM 870 C C . ARG A 1 107 ? 18.395 -22.775 -1.501 1.00 84.06 107 ARG A C 1
ATOM 872 O O . ARG A 1 107 ? 18.204 -23.206 -0.372 1.00 84.06 107 ARG A O 1
ATOM 879 N N . ALA A 1 108 ? 17.979 -23.404 -2.599 1.00 81.50 108 ALA A N 1
ATOM 880 C CA . ALA A 1 108 ? 17.328 -24.708 -2.565 1.00 81.50 108 ALA A CA 1
ATOM 881 C C . ALA A 1 108 ? 18.279 -25.782 -2.016 1.00 81.50 108 ALA A C 1
ATOM 883 O O . ALA A 1 108 ? 17.895 -26.495 -1.096 1.00 81.50 108 ALA A O 1
ATOM 884 N N . VAL A 1 109 ? 19.535 -25.804 -2.477 1.00 79.12 109 VAL A N 1
ATOM 885 C CA . VAL A 1 109 ? 20.583 -26.708 -1.972 1.00 79.12 109 VAL A CA 1
ATOM 886 C C . VAL A 1 109 ? 20.867 -26.472 -0.486 1.00 79.12 109 VAL A C 1
ATOM 888 O O . VAL A 1 109 ? 20.937 -27.429 0.273 1.00 79.12 109 VAL A O 1
ATOM 891 N N . LEU A 1 110 ? 20.967 -25.215 -0.039 1.00 74.56 110 LEU A N 1
ATOM 892 C CA . LEU A 1 110 ? 21.130 -24.873 1.385 1.00 74.56 110 LEU A CA 1
ATOM 893 C C . LEU A 1 110 ? 19.916 -25.241 2.250 1.00 74.56 110 LEU A C 1
ATOM 895 O O . LEU A 1 110 ? 20.049 -25.394 3.458 1.00 74.56 110 LEU A O 1
ATOM 899 N N . LYS A 1 111 ? 18.723 -25.336 1.655 1.00 72.06 111 LYS A N 1
ATOM 900 C CA . LYS A 1 111 ? 17.493 -25.719 2.356 1.00 72.06 111 LYS A CA 1
ATOM 901 C C . LYS A 1 111 ? 17.325 -27.240 2.422 1.00 72.06 111 LYS A C 1
ATOM 903 O O . LYS A 1 111 ? 16.758 -27.734 3.390 1.00 72.06 111 LYS A O 1
ATOM 908 N N . SER A 1 112 ? 17.792 -27.969 1.407 1.00 66.19 112 SER A N 1
ATOM 909 C CA . SER A 1 112 ? 17.762 -29.437 1.358 1.00 66.19 112 SER A CA 1
ATOM 910 C C . SER A 1 112 ? 18.972 -30.085 2.035 1.00 66.19 112 SER A C 1
ATOM 912 O O . SER A 1 112 ? 18.874 -31.206 2.521 1.00 66.19 112 SER A O 1
ATOM 914 N N . GLY A 1 113 ? 20.113 -29.395 2.073 1.00 61.06 113 GLY A N 1
ATOM 915 C CA . GLY A 1 113 ? 21.273 -29.773 2.866 1.00 61.06 113 GLY A CA 1
ATOM 916 C C . GLY A 1 113 ? 21.061 -29.307 4.296 1.00 61.06 113 GLY A C 1
ATOM 917 O O . GLY A 1 113 ? 2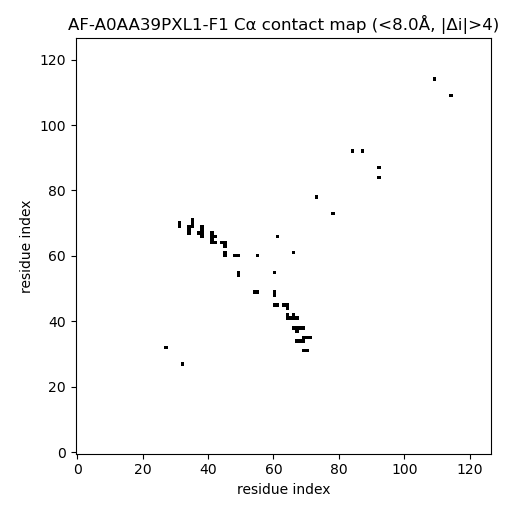1.135 -28.114 4.556 1.00 61.06 113 GLY A O 1
ATOM 918 N N . THR A 1 114 ? 20.737 -30.249 5.181 1.00 54.97 114 THR A N 1
ATOM 919 C CA . THR A 1 114 ? 20.779 -30.161 6.651 1.00 54.97 114 THR A CA 1
ATOM 920 C C . THR A 1 114 ? 21.235 -28.803 7.191 1.00 54.97 114 THR A C 1
ATOM 922 O O . THR A 1 114 ? 22.418 -28.473 7.106 1.00 54.97 114 THR A O 1
ATOM 925 N N . ALA A 1 115 ? 20.309 -28.039 7.777 1.00 55.78 115 ALA A N 1
ATOM 926 C CA . ALA A 1 115 ? 20.621 -26.859 8.571 1.00 55.78 115 ALA A CA 1
ATOM 927 C C . ALA A 1 115 ? 21.495 -27.271 9.767 1.00 55.78 115 ALA A C 1
ATOM 929 O O . ALA A 1 115 ? 20.998 -27.521 10.862 1.00 55.78 115 ALA A O 1
ATOM 930 N N . THR A 1 116 ? 22.803 -27.391 9.556 1.00 58.25 116 THR A N 1
ATOM 931 C CA . THR A 1 116 ? 23.773 -27.484 10.635 1.00 58.25 116 THR A CA 1
ATOM 932 C C . THR A 1 116 ? 23.711 -26.145 11.362 1.00 58.25 116 THR A C 1
ATOM 934 O O . THR A 1 116 ? 23.970 -25.110 10.738 1.00 58.25 116 THR A O 1
ATOM 937 N N . PRO A 1 117 ? 23.327 -26.109 12.650 1.00 56.56 117 PRO A N 1
ATOM 938 C CA . PRO A 1 117 ? 23.373 -24.876 13.414 1.00 56.56 117 PRO A CA 1
ATOM 939 C C . PRO A 1 117 ? 24.826 -24.401 13.413 1.00 56.56 117 PRO A C 1
ATOM 941 O O . PRO A 1 117 ? 25.714 -25.072 13.938 1.00 56.56 117 PRO A O 1
ATOM 944 N N . GLY A 1 118 ? 25.082 -23.273 12.745 1.00 58.22 118 GLY A N 1
ATOM 945 C CA . GLY A 1 118 ? 26.402 -22.658 12.736 1.00 58.22 118 GLY A CA 1
ATOM 946 C C . GLY A 1 118 ? 26.853 -22.409 14.179 1.00 58.22 118 GLY A C 1
ATOM 947 O O . GLY A 1 118 ? 26.013 -22.068 15.018 1.00 58.22 118 GLY A O 1
ATOM 948 N N . PRO A 1 119 ? 28.145 -22.592 14.501 1.00 57.16 119 PRO A N 1
ATOM 949 C CA . PRO A 1 119 ? 28.623 -22.461 15.867 1.00 57.16 119 PRO A CA 1
ATOM 950 C C . PRO A 1 119 ? 28.297 -21.057 16.380 1.00 57.16 119 PRO A C 1
ATOM 952 O O . PRO A 1 119 ? 28.768 -20.050 15.847 1.00 57.16 119 PRO A O 1
ATOM 955 N N . SER A 1 120 ? 27.446 -21.015 17.407 1.00 59.16 120 SER A N 1
ATOM 956 C CA . SER A 1 120 ? 27.115 -19.825 18.182 1.00 59.16 120 SER A CA 1
ATOM 957 C C . SER A 1 120 ? 28.411 -19.121 18.575 1.00 59.16 120 SER A C 1
ATOM 959 O O . SER A 1 120 ? 29.169 -19.629 19.405 1.00 59.16 120 SER A O 1
ATOM 961 N N . ARG A 1 121 ? 28.686 -17.958 17.972 1.00 60.84 121 ARG A N 1
ATOM 962 C CA . ARG A 1 121 ? 29.772 -17.075 18.409 1.00 60.84 121 ARG A CA 1
ATOM 963 C C . ARG A 1 121 ? 29.481 -16.690 19.857 1.00 60.84 121 ARG A C 1
ATOM 965 O O . ARG A 1 121 ? 28.594 -15.881 20.112 1.00 60.84 121 ARG A O 1
ATOM 972 N N . LYS A 1 122 ? 30.192 -17.316 20.800 1.00 52.28 122 LYS A N 1
ATOM 973 C CA . LYS A 1 122 ? 30.170 -16.941 22.214 1.00 52.28 122 LYS A CA 1
ATOM 974 C C . LYS A 1 122 ? 30.522 -15.457 22.306 1.00 52.28 122 LYS A C 1
ATOM 976 O O . LYS A 1 122 ? 31.587 -15.049 21.847 1.00 52.28 122 LYS A O 1
ATOM 981 N N . ALA A 1 123 ? 29.603 -14.671 22.859 1.00 56.81 123 ALA A N 1
ATOM 982 C CA . ALA A 1 123 ? 29.843 -13.286 23.218 1.00 56.81 123 ALA A CA 1
ATOM 983 C C . ALA A 1 123 ? 31.037 -13.237 24.179 1.00 56.81 123 ALA A C 1
ATOM 985 O O . ALA A 1 123 ? 31.018 -13.856 25.242 1.00 56.81 123 ALA A O 1
ATOM 986 N N . HIS A 1 124 ? 32.099 -12.553 23.767 1.00 51.09 124 HIS A N 1
ATOM 987 C CA . HIS A 1 124 ? 33.249 -12.275 24.609 1.00 51.09 124 HIS A CA 1
ATOM 988 C C . HIS A 1 124 ? 32.879 -11.064 25.474 1.00 51.09 124 HIS A C 1
ATOM 990 O O . HIS A 1 124 ? 33.068 -9.922 25.066 1.00 51.09 124 HIS A O 1
ATOM 996 N N . SER A 1 125 ? 32.253 -11.313 26.627 1.00 59.47 125 SER A N 1
ATOM 997 C CA . SER A 1 125 ? 32.137 -10.306 27.680 1.00 59.47 125 SER A CA 1
ATOM 998 C C . SER A 1 125 ? 33.512 -10.169 28.330 1.00 59.47 125 SER A C 1
ATOM 1000 O O . SER A 1 125 ? 33.926 -11.047 29.088 1.00 59.47 125 SER A O 1
ATOM 1002 N N . GLN A 1 126 ? 34.243 -9.117 27.983 1.00 58.62 126 GLN A N 1
ATOM 1003 C CA . GLN A 1 126 ? 35.401 -8.684 28.760 1.00 58.62 126 GLN A CA 1
ATOM 1004 C C . GLN A 1 126 ? 34.908 -7.682 29.804 1.00 58.62 126 GLN A C 1
ATOM 1006 O O . GLN A 1 126 ? 34.116 -6.792 29.485 1.00 58.62 126 GLN A O 1
ATOM 1011 N N . SER A 1 127 ? 35.310 -7.962 31.043 1.00 56.91 127 SER A N 1
ATOM 1012 C CA . SER A 1 127 ? 35.085 -7.204 32.274 1.00 56.91 127 SER A CA 1
ATOM 1013 C C . SER A 1 127 ? 35.780 -5.850 32.283 1.00 56.91 127 SER A C 1
ATOM 1015 O O . SER A 1 127 ? 36.778 -5.695 31.547 1.00 56.91 127 SER A O 1
#